Protein AF-A0A0A1UWY0-F1 (afdb_monomer)

Solvent-accessible surface area (backbone atoms only — not comparable to full-atom values): 5982 Å² total; per-residue (Å²): 127,88,78,80,74,54,79,81,54,72,66,51,72,70,51,49,52,50,50,52,52,53,49,45,76,79,47,72,83,54,44,79,78,42,80,42,59,43,72,59,55,68,67,59,48,51,52,24,70,74,34,71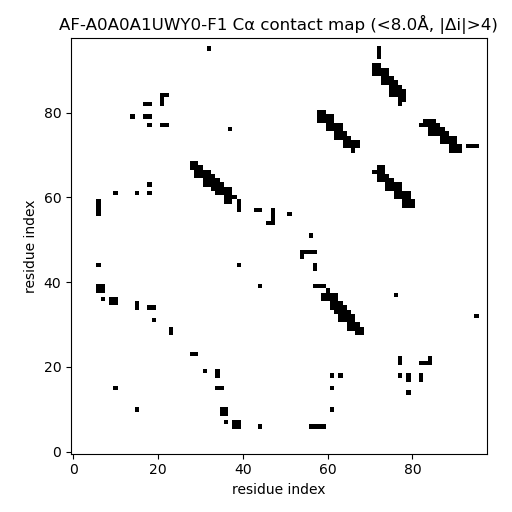,88,79,39,69,77,68,76,62,30,35,35,37,32,32,39,34,80,94,67,44,31,35,42,32,36,29,33,63,85,77,65,39,76,78,44,76,47,78,48,79,96,60,81,80,90,131

pLDDT: mean 91.68, std 10.35, range [37.25, 98.31]

Mean predicted aligned error: 4.31 Å

Secondary structure (DSSP, 8-state):
------TTSPPPHHHHHHHHHHHHHHSTTPEEEEEEEEPPPHHHHHHHHH-TTTSPPPP-EEEEEEE-TTS-EEEEEEETTTTEEEEEEEEPS-----

Organism: NCBI:txid568076

Foldseek 3Di:
DPPPDALPHKDDPVLQVLQVVLCCVPDPQKDWDDWIWPRDDPVLNVQCVVPVPPRDHGFTKIWTWIAHPPGWIKIFIAGSVVSHTPDIDTDPPDHDDD

InterPro domains:
  IPR000269 Copper amine oxidase [PTHR10638] (3-96)
  IPR015800 Copper amine oxidase, N2-terminal [PF02727] (6-89)
  IPR016182 Copper amine oxidase, N-terminal [SSF54416] (4-95)

Radius of gyration: 15.09 Å; Cα contacts (8 Å, |Δi|>4): 157; chains: 1; bounding box: 31×29×45 Å

Sequence (98 aa):
MATTHHPLDPLSAEEIEAAVAIVRETHQNVKFQIVSLHEPRKATMSEWLADRSHATKPPRVADVSVIAPGGNVGDGLVDLEKKQIVQWEWINGQQPIV

Structure (mmCIF, N/CA/C/O backbone):
data_AF-A0A0A1UWY0-F1
#
_entry.id   AF-A0A0A1UWY0-F1
#
loop_
_atom_site.group_PDB
_atom_site.id
_atom_site.type_symbol
_atom_site.label_atom_id
_atom_site.label_alt_id
_atom_site.label_comp_id
_atom_site.label_asym_id
_atom_site.label_entity_id
_atom_site.label_seq_id
_atom_site.pdbx_PDB_ins_code
_atom_site.Cartn_x
_atom_site.Cartn_y
_atom_site.Cartn_z
_atom_site.occupancy
_atom_site.B_iso_or_equiv
_atom_site.auth_seq_id
_atom_site.auth_comp_id
_atom_site.auth_asym_id
_atom_site.auth_atom_id
_atom_site.pdbx_PDB_model_num
ATOM 1 N N . MET A 1 1 ? 3.334 17.047 -18.539 1.00 37.25 1 MET A N 1
ATOM 2 C CA . MET A 1 1 ? 4.102 15.839 -18.904 1.00 37.25 1 MET A CA 1
ATOM 3 C C . MET A 1 1 ? 3.726 14.774 -17.900 1.00 37.25 1 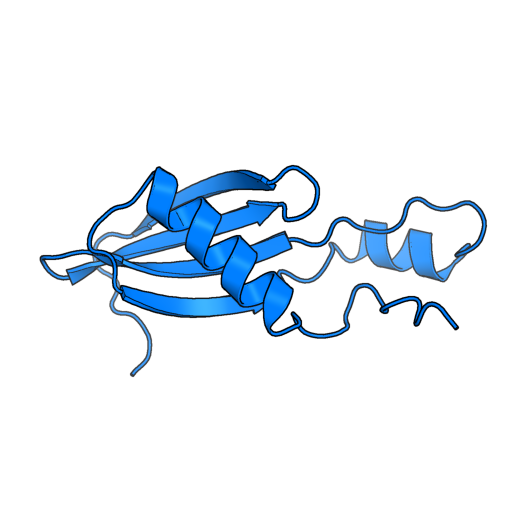MET A C 1
ATOM 5 O O . MET A 1 1 ? 3.823 15.066 -16.718 1.00 37.25 1 MET A O 1
ATOM 9 N N . ALA A 1 2 ? 3.199 13.626 -18.332 1.00 40.62 2 ALA A N 1
ATOM 10 C CA . ALA A 1 2 ? 2.889 12.543 -17.404 1.00 40.62 2 ALA A CA 1
ATOM 11 C C . ALA A 1 2 ? 4.207 12.088 -16.770 1.00 40.62 2 ALA A C 1
ATOM 13 O O . ALA A 1 2 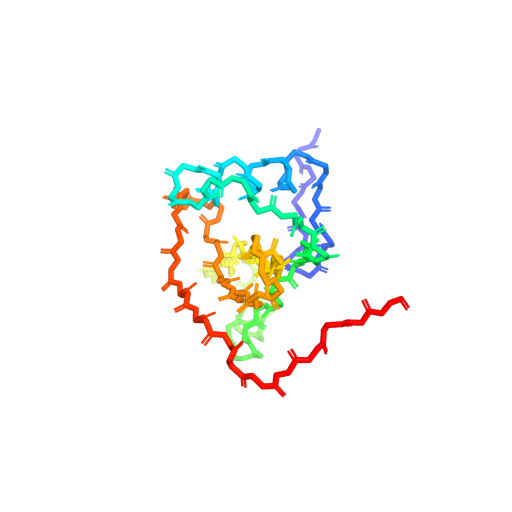? 5.086 11.578 -17.463 1.00 40.62 2 ALA A O 1
ATOM 14 N N . THR A 1 3 ? 4.388 12.358 -15.482 1.00 50.94 3 THR A N 1
ATOM 15 C CA . THR A 1 3 ? 5.503 11.822 -14.711 1.00 50.94 3 THR A CA 1
ATOM 16 C C . THR A 1 3 ? 5.306 10.315 -14.656 1.00 50.94 3 THR A C 1
ATOM 18 O O . THR A 1 3 ? 4.444 9.817 -13.939 1.00 50.94 3 THR A O 1
ATOM 21 N N . THR A 1 4 ? 6.039 9.565 -15.478 1.00 70.38 4 THR A N 1
ATOM 22 C CA . THR A 1 4 ? 6.076 8.104 -15.378 1.00 70.38 4 THR A CA 1
ATOM 23 C C . THR A 1 4 ? 6.696 7.745 -14.036 1.00 70.38 4 THR A C 1
ATOM 25 O O . THR A 1 4 ? 7.916 7.671 -13.922 1.00 70.38 4 THR A O 1
ATOM 28 N N . HIS A 1 5 ? 5.847 7.562 -13.024 1.00 84.12 5 HIS A N 1
ATOM 29 C CA . HIS A 1 5 ? 6.261 7.137 -11.693 1.00 84.12 5 HIS A CA 1
ATOM 30 C C . HIS A 1 5 ? 7.040 5.833 -11.804 1.00 84.12 5 HIS A C 1
ATOM 32 O O . HIS A 1 5 ? 6.578 4.870 -12.439 1.00 84.12 5 HIS A O 1
ATOM 38 N N . HIS A 1 6 ? 8.231 5.825 -11.224 1.00 90.88 6 HIS A N 1
ATOM 39 C CA . HIS A 1 6 ? 9.053 4.641 -11.117 1.00 90.88 6 HIS A CA 1
ATOM 40 C C . HIS A 1 6 ? 8.332 3.615 -10.220 1.00 90.88 6 HIS A C 1
ATOM 42 O O . HIS A 1 6 ? 7.695 4.002 -9.241 1.00 90.88 6 HIS A O 1
ATOM 48 N N . PRO A 1 7 ? 8.402 2.303 -10.507 1.00 93.38 7 PRO A N 1
ATOM 49 C CA . PRO A 1 7 ? 7.740 1.286 -9.682 1.00 93.38 7 PRO A CA 1
ATOM 50 C C . PRO A 1 7 ? 8.189 1.244 -8.214 1.00 93.38 7 PRO A C 1
ATOM 52 O O . PRO A 1 7 ? 7.478 0.675 -7.401 1.00 93.38 7 PRO A O 1
ATOM 55 N N . LEU A 1 8 ? 9.345 1.837 -7.891 1.00 94.94 8 LEU A N 1
ATOM 56 C CA . LEU A 1 8 ? 9.862 1.995 -6.520 1.00 94.94 8 LEU A CA 1
ATOM 57 C C . LEU A 1 8 ? 9.611 3.390 -5.925 1.00 94.94 8 LEU A C 1
ATOM 59 O O . LEU A 1 8 ? 10.062 3.665 -4.817 1.00 94.94 8 LEU A O 1
ATOM 63 N N . ASP A 1 9 ? 8.942 4.288 -6.654 1.00 95.62 9 ASP A N 1
ATOM 64 C CA . ASP A 1 9 ? 8.536 5.568 -6.075 1.00 95.62 9 ASP A CA 1
ATOM 65 C C . ASP A 1 9 ? 7.518 5.308 -4.958 1.00 95.62 9 ASP A C 1
ATOM 67 O O . ASP A 1 9 ? 6.580 4.531 -5.194 1.00 95.62 9 ASP A O 1
ATOM 71 N N . PRO A 1 10 ? 7.644 5.980 -3.796 1.00 96.75 10 PRO A N 1
ATOM 72 C CA . PRO A 1 10 ? 6.681 5.873 -2.707 1.00 96.75 10 PRO A CA 1
ATOM 73 C C . PRO A 1 10 ? 5.240 6.095 -3.170 1.00 96.75 10 PRO A C 1
ATOM 75 O O . PRO A 1 10 ? 4.990 6.693 -4.222 1.00 96.75 10 PRO A O 1
ATOM 78 N N . LEU A 1 11 ? 4.286 5.633 -2.360 1.00 96.50 11 LEU A N 1
ATOM 79 C CA . LEU A 1 11 ? 2.878 5.913 -2.618 1.00 96.50 11 LEU A CA 1
ATOM 80 C C . LEU A 1 11 ? 2.615 7.422 -2.569 1.00 96.50 11 LEU A C 1
ATOM 82 O O . LEU A 1 11 ? 3.121 8.120 -1.685 1.00 96.50 11 LEU A O 1
ATOM 86 N N . SER A 1 12 ? 1.815 7.916 -3.512 1.00 96.25 12 SER A N 1
ATOM 87 C CA . SER A 1 12 ? 1.296 9.282 -3.455 1.00 96.25 12 SER A CA 1
ATOM 88 C C . SER A 1 12 ? 0.200 9.412 -2.391 1.00 96.25 12 SER A C 1
ATOM 90 O O . SER A 1 12 ? -0.315 8.416 -1.877 1.00 96.25 12 SER A O 1
ATOM 92 N N . ALA A 1 13 ? -0.189 10.646 -2.065 1.00 96.75 13 ALA A N 1
ATOM 93 C CA . ALA A 1 13 ? -1.290 10.886 -1.134 1.00 96.75 13 ALA A CA 1
ATOM 94 C C . ALA A 1 13 ? -2.602 10.256 -1.637 1.00 96.75 13 ALA A C 1
ATOM 96 O O . ALA A 1 13 ? -3.298 9.587 -0.878 1.00 96.75 13 ALA A O 1
ATOM 97 N N . GLU A 1 14 ? -2.887 10.386 -2.934 1.00 96.56 14 GLU A N 1
ATOM 98 C CA . GLU A 1 14 ? -4.076 9.819 -3.576 1.00 96.56 14 GLU A CA 1
ATOM 99 C C . GLU A 1 14 ? -4.068 8.284 -3.540 1.00 96.56 14 GLU A C 1
ATOM 101 O O . GLU A 1 14 ? -5.112 7.654 -3.375 1.00 96.56 14 GLU A O 1
ATOM 106 N N . GLU A 1 15 ? -2.892 7.667 -3.665 1.00 97.00 15 GLU A N 1
ATOM 107 C CA . GLU A 1 15 ? -2.735 6.213 -3.583 1.00 97.00 15 GLU A CA 1
ATOM 108 C C . GLU A 1 15 ? -2.936 5.689 -2.161 1.00 97.00 15 GLU A C 1
ATOM 110 O O . GLU A 1 15 ? -3.579 4.655 -1.972 1.00 97.00 15 GLU A O 1
ATOM 115 N N . ILE A 1 16 ? -2.436 6.415 -1.157 1.00 98.12 16 ILE A N 1
ATOM 116 C CA . ILE A 1 16 ? -2.669 6.102 0.258 1.00 98.12 16 ILE A CA 1
ATOM 117 C C . ILE A 1 16 ? -4.164 6.212 0.574 1.00 98.12 16 ILE A C 1
ATOM 119 O O . ILE A 1 16 ? -4.734 5.301 1.175 1.00 98.12 16 ILE A O 1
ATOM 123 N N . GLU A 1 17 ? -4.822 7.290 0.138 1.00 97.94 17 GLU A N 1
ATOM 124 C CA . GLU A 1 17 ? -6.266 7.473 0.313 1.00 97.94 17 GLU A CA 1
ATOM 125 C C . GLU A 1 17 ? -7.069 6.354 -0.362 1.00 97.94 17 GLU A C 1
ATOM 127 O O . GLU A 1 17 ? -7.990 5.804 0.249 1.00 97.94 17 GLU A O 1
ATOM 132 N N . ALA A 1 18 ? -6.690 5.958 -1.581 1.00 97.75 18 ALA A N 1
ATOM 133 C CA . ALA A 1 18 ? -7.321 4.856 -2.298 1.00 97.75 18 ALA A CA 1
ATOM 134 C C . ALA A 1 18 ? -7.147 3.513 -1.571 1.00 97.75 18 ALA A C 1
ATOM 136 O O . ALA A 1 18 ? -8.126 2.784 -1.402 1.00 97.75 18 ALA A O 1
ATOM 137 N N . ALA A 1 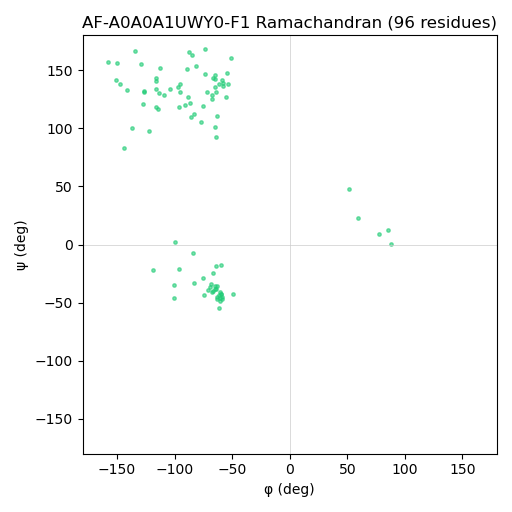19 ? -5.939 3.198 -1.091 1.00 98.06 19 ALA A N 1
ATOM 138 C CA . ALA A 1 19 ? -5.680 1.983 -0.316 1.00 98.06 19 ALA A CA 1
ATOM 139 C C . ALA A 1 19 ? -6.546 1.931 0.952 1.00 98.06 19 ALA A C 1
ATOM 141 O O . ALA A 1 19 ? -7.195 0.922 1.236 1.00 98.06 19 ALA A O 1
ATOM 142 N N . VAL A 1 20 ? -6.601 3.044 1.691 1.00 97.94 20 VAL A N 1
ATOM 143 C CA . VAL A 1 20 ? -7.414 3.179 2.906 1.00 97.94 20 VAL A CA 1
ATOM 144 C C . VAL A 1 20 ? -8.898 2.996 2.597 1.00 97.94 20 VAL A C 1
ATOM 146 O O . VAL A 1 20 ? -9.589 2.304 3.347 1.00 97.94 20 VAL A O 1
ATOM 149 N N . ALA A 1 21 ? -9.398 3.591 1.512 1.00 97.81 21 ALA A N 1
ATOM 150 C CA . ALA A 1 21 ? -10.791 3.451 1.101 1.00 97.81 21 ALA A CA 1
ATOM 151 C C . ALA A 1 21 ? -11.147 1.983 0.816 1.00 97.81 21 ALA A C 1
ATOM 153 O O . ALA A 1 21 ? -12.103 1.477 1.400 1.00 97.81 21 ALA A O 1
ATOM 154 N N . ILE A 1 22 ? -10.324 1.281 0.028 1.00 97.81 22 ILE A N 1
ATOM 155 C CA . ILE A 1 22 ? -10.527 -0.138 -0.315 1.00 97.81 22 ILE A CA 1
ATOM 156 C C . ILE A 1 22 ? -10.562 -1.012 0.947 1.00 97.81 22 ILE A C 1
ATOM 158 O O . ILE A 1 22 ? -11.449 -1.849 1.110 1.00 97.81 22 ILE A O 1
ATOM 162 N N . VAL A 1 23 ? -9.634 -0.804 1.887 1.00 97.50 23 VAL A N 1
ATOM 163 C CA . VAL A 1 23 ? -9.610 -1.581 3.139 1.00 97.50 23 VAL A CA 1
ATOM 164 C C . VAL A 1 23 ? -10.852 -1.311 3.988 1.00 97.50 23 VAL A C 1
ATOM 166 O O . VAL A 1 23 ? -11.415 -2.242 4.563 1.00 97.50 23 VAL A O 1
ATOM 169 N N . ARG A 1 24 ? -11.331 -0.063 4.038 1.00 96.62 24 ARG A N 1
ATOM 170 C CA . ARG A 1 24 ? -12.528 0.314 4.809 1.00 96.62 24 ARG A CA 1
ATOM 171 C C . ARG A 1 24 ? -13.825 -0.289 4.275 1.00 96.62 24 ARG A C 1
ATOM 173 O O . ARG A 1 24 ? -14.757 -0.442 5.062 1.00 96.62 24 ARG A O 1
ATOM 180 N N . GLU A 1 25 ? -13.892 -0.645 2.994 1.00 96.00 25 GLU A N 1
ATOM 181 C CA . GLU A 1 25 ? -15.058 -1.334 2.424 1.00 96.00 25 GLU A CA 1
ATOM 182 C C . GLU A 1 25 ? -15.271 -2.714 3.064 1.00 96.00 25 GLU A C 1
ATOM 184 O O . GLU A 1 25 ? -16.410 -3.117 3.298 1.00 96.00 25 GLU A O 1
ATOM 189 N N . THR A 1 26 ? -14.181 -3.410 3.408 1.00 94.38 26 THR A N 1
ATOM 190 C CA . THR A 1 26 ? -14.231 -4.762 3.994 1.00 94.38 26 THR A CA 1
ATOM 191 C C . THR A 1 26 ? -14.047 -4.751 5.517 1.00 94.38 26 THR A C 1
ATOM 193 O O . THR A 1 26 ? -14.671 -5.537 6.232 1.00 94.38 26 THR A O 1
ATOM 196 N N . HIS A 1 27 ? -13.217 -3.846 6.041 1.00 94.31 27 HIS A N 1
ATOM 197 C CA . HIS A 1 27 ? -12.813 -3.802 7.446 1.00 94.31 27 HIS A CA 1
ATOM 198 C C . HIS A 1 27 ? -13.177 -2.458 8.088 1.00 94.31 27 HIS A C 1
ATOM 200 O O . HIS A 1 27 ? -12.461 -1.459 7.990 1.00 94.31 27 HIS A O 1
ATOM 206 N N . GLN A 1 28 ? -14.312 -2.436 8.787 1.00 92.19 28 GLN A N 1
ATOM 207 C CA . GLN A 1 28 ? -14.804 -1.245 9.479 1.00 92.19 28 GLN A CA 1
ATOM 208 C C . GLN A 1 28 ? -14.126 -1.060 10.845 1.00 92.19 28 GLN A C 1
ATOM 210 O O . GLN A 1 28 ? -13.713 -2.020 11.491 1.00 92.19 28 GLN A O 1
ATOM 215 N N . ASN A 1 29 ? -14.055 0.190 11.315 1.00 93.00 29 ASN A N 1
ATOM 216 C CA . ASN A 1 29 ? -13.540 0.566 12.642 1.00 93.00 29 ASN A CA 1
ATOM 217 C C . ASN A 1 29 ? -12.081 0.168 12.940 1.00 93.00 29 ASN A C 1
ATOM 219 O O . ASN A 1 29 ? -11.691 0.099 14.106 1.00 93.00 29 ASN A O 1
ATOM 223 N N . VAL A 1 30 ? -11.261 -0.039 11.909 1.00 95.00 30 VAL A N 1
ATOM 224 C CA . VAL A 1 30 ? -9.818 -0.272 12.056 1.00 95.00 30 VAL A CA 1
ATOM 225 C C . VAL A 1 30 ? -9.023 1.041 12.042 1.00 95.00 30 VAL A C 1
ATOM 227 O O . VAL A 1 30 ? -9.434 2.037 11.432 1.00 95.00 30 VAL A O 1
ATOM 230 N N . LYS A 1 31 ? -7.875 1.052 12.724 1.00 95.38 31 LYS A N 1
ATOM 231 C CA . LYS A 1 31 ? -6.878 2.133 12.693 1.00 95.38 31 LYS A CA 1
ATOM 232 C C . LYS A 1 31 ? -5.703 1.701 11.826 1.00 95.38 31 LYS A C 1
ATOM 234 O O . LYS A 1 31 ? -5.222 0.591 11.992 1.00 95.38 31 LYS A O 1
ATOM 239 N N . PHE A 1 32 ? -5.237 2.567 10.937 1.00 95.75 32 PHE A N 1
ATOM 240 C CA . PHE A 1 32 ? -4.119 2.269 10.044 1.00 95.75 32 PHE A CA 1
ATOM 241 C C . PHE A 1 32 ? -2.809 2.631 10.735 1.00 95.75 32 PHE A C 1
ATOM 243 O O . PHE A 1 32 ? -2.676 3.753 11.224 1.00 95.75 32 PHE A O 1
ATOM 250 N N . GLN A 1 33 ? -1.874 1.688 10.788 1.00 93.94 33 GLN A N 1
ATOM 251 C CA . GLN A 1 33 ? -0.533 1.929 11.308 1.00 93.94 33 GLN A CA 1
ATOM 252 C C . GLN A 1 33 ? 0.469 2.130 10.174 1.00 93.94 33 GLN A C 1
ATOM 254 O O . GLN A 1 33 ? 1.261 3.069 10.214 1.00 93.94 33 GLN A O 1
ATOM 259 N N . ILE A 1 34 ? 0.417 1.260 9.167 1.00 95.31 34 ILE A N 1
ATOM 260 C CA . ILE A 1 34 ? 1.312 1.297 8.014 1.00 95.31 34 ILE A CA 1
ATOM 261 C C . ILE A 1 34 ? 0.451 1.302 6.759 1.00 95.31 34 ILE A C 1
ATOM 263 O O . ILE A 1 34 ? -0.471 0.500 6.631 1.00 95.31 34 ILE A O 1
ATOM 267 N N . VAL A 1 35 ? 0.756 2.226 5.852 1.00 97.44 35 VAL A N 1
ATOM 268 C CA . VAL A 1 35 ? 0.306 2.208 4.459 1.00 97.44 35 VAL A CA 1
ATOM 269 C C . VAL A 1 35 ? 1.516 2.607 3.630 1.00 97.44 35 VAL A C 1
ATOM 271 O O . VAL A 1 35 ? 1.891 3.780 3.592 1.00 97.44 35 VAL A O 1
ATOM 274 N N . SER A 1 36 ? 2.186 1.629 3.036 1.00 97.38 36 SER A N 1
ATOM 275 C CA . SER A 1 36 ? 3.430 1.836 2.293 1.00 97.38 36 SER A CA 1
ATOM 276 C C . SER A 1 36 ? 3.406 1.086 0.968 1.00 97.38 36 SER A C 1
ATOM 278 O O . SER A 1 36 ? 2.536 0.257 0.711 1.00 97.38 36 SER A O 1
ATOM 280 N N . LEU A 1 37 ? 4.345 1.410 0.082 1.00 97.62 37 LEU A N 1
ATOM 281 C CA . LEU A 1 37 ? 4.499 0.671 -1.163 1.00 97.62 37 LEU A CA 1
ATOM 282 C C . LEU A 1 37 ? 4.976 -0.750 -0.844 1.00 97.62 37 LEU A C 1
ATOM 284 O O . LEU A 1 37 ? 6.039 -0.926 -0.249 1.00 97.62 37 LEU A O 1
ATOM 288 N N . HIS A 1 38 ? 4.244 -1.753 -1.320 1.00 97.50 38 HIS A N 1
ATOM 289 C CA . HIS A 1 38 ? 4.771 -3.103 -1.415 1.00 97.50 38 HIS A CA 1
ATOM 290 C C . HIS A 1 38 ? 5.700 -3.176 -2.629 1.00 97.50 38 HIS A C 1
ATOM 292 O O . HIS A 1 38 ? 5.247 -3.166 -3.777 1.00 97.50 38 HIS A O 1
ATOM 298 N N . GLU A 1 39 ? 7.010 -3.203 -2.380 1.00 96.19 39 GLU A N 1
ATOM 299 C CA . GLU A 1 39 ? 7.994 -3.190 -3.458 1.00 96.19 39 GLU A CA 1
ATOM 300 C C . GLU A 1 39 ? 7.804 -4.382 -4.417 1.00 96.19 39 GLU A C 1
ATOM 302 O O . GLU A 1 39 ? 7.625 -5.527 -3.979 1.00 96.19 39 GLU A O 1
ATOM 307 N N . PRO A 1 40 ? 7.878 -4.155 -5.742 1.00 95.31 40 PRO A N 1
ATOM 308 C CA . PRO A 1 40 ? 7.811 -5.226 -6.720 1.00 95.31 40 PRO A CA 1
ATOM 309 C C . PRO A 1 40 ? 8.852 -6.320 -6.481 1.00 95.31 40 PRO A C 1
ATOM 311 O O . PRO A 1 40 ? 9.995 -6.070 -6.095 1.00 95.31 40 PRO A O 1
ATOM 314 N N . ARG A 1 41 ? 8.494 -7.562 -6.823 1.00 94.88 41 ARG A N 1
ATOM 315 C CA . ARG A 1 41 ? 9.432 -8.689 -6.766 1.00 94.88 41 ARG A CA 1
ATOM 316 C C . ARG A 1 41 ? 10.656 -8.412 -7.637 1.00 94.88 41 ARG A C 1
ATOM 318 O O . ARG A 1 41 ? 10.538 -7.964 -8.777 1.00 94.88 41 ARG A O 1
ATOM 325 N N . LYS A 1 42 ? 11.836 -8.781 -7.125 1.00 94.69 42 LYS A N 1
ATOM 326 C CA . LYS A 1 42 ? 13.130 -8.557 -7.788 1.00 94.69 42 LYS A CA 1
ATOM 327 C C . LYS A 1 42 ? 13.152 -9.019 -9.248 1.00 94.69 42 LYS A C 1
ATOM 329 O O . LYS A 1 42 ? 13.688 -8.298 -10.082 1.00 94.69 42 LYS A O 1
ATOM 334 N N . ALA A 1 43 ? 12.587 -10.190 -9.552 1.00 93.69 43 ALA A N 1
ATOM 335 C CA . ALA A 1 43 ? 12.554 -10.728 -10.914 1.00 93.69 43 ALA A CA 1
ATOM 336 C C . ALA A 1 43 ? 11.779 -9.802 -11.865 1.00 93.69 43 ALA A C 1
ATOM 338 O O . ALA A 1 43 ? 12.355 -9.292 -12.821 1.00 93.69 43 ALA A O 1
ATOM 339 N N . THR A 1 44 ? 10.533 -9.473 -11.515 1.00 92.06 44 THR A N 1
ATOM 340 C CA . THR A 1 44 ? 9.665 -8.575 -12.290 1.00 92.06 44 THR A CA 1
ATOM 341 C C . THR A 1 44 ? 10.267 -7.179 -12.437 1.00 92.06 44 THR A C 1
ATOM 343 O O . THR A 1 44 ? 10.226 -6.589 -13.514 1.00 92.06 44 THR A O 1
ATOM 346 N N . MET A 1 45 ? 10.880 -6.648 -11.374 1.00 93.75 45 MET A N 1
ATOM 347 C CA . MET A 1 45 ? 11.542 -5.346 -11.440 1.00 93.75 45 MET A CA 1
ATOM 348 C C . MET A 1 45 ? 12.771 -5.369 -12.357 1.00 93.75 45 MET A C 1
ATOM 350 O O . MET A 1 45 ? 12.999 -4.425 -13.109 1.00 93.75 45 MET A O 1
ATOM 354 N N . SER A 1 46 ? 13.557 -6.447 -12.314 1.00 93.62 46 SER A N 1
ATOM 355 C CA . SER A 1 46 ? 14.754 -6.597 -13.151 1.00 93.62 46 SER A CA 1
ATOM 356 C C . SER A 1 46 ? 14.390 -6.732 -14.629 1.00 93.62 46 SER A C 1
ATOM 358 O O . SER A 1 46 ? 15.028 -6.102 -15.468 1.00 93.62 46 SER A O 1
ATOM 360 N N . GLU A 1 47 ? 13.337 -7.491 -14.940 1.00 93.50 47 GLU A N 1
ATOM 361 C CA . GLU A 1 47 ? 12.779 -7.605 -16.293 1.00 93.50 47 GLU A CA 1
ATOM 362 C C . GLU A 1 47 ? 12.302 -6.245 -16.814 1.00 93.50 47 GLU A C 1
ATOM 364 O O . GLU A 1 47 ? 12.665 -5.843 -17.919 1.00 93.50 47 GLU A O 1
ATOM 369 N N . TRP A 1 48 ? 11.567 -5.487 -15.992 1.00 93.69 48 TRP A N 1
ATOM 370 C CA . TRP A 1 48 ? 11.105 -4.151 -16.367 1.00 93.69 48 TRP A CA 1
ATOM 371 C C . TRP A 1 48 ? 12.251 -3.154 -16.580 1.00 93.69 48 TRP A C 1
ATOM 373 O O . TRP A 1 48 ? 12.202 -2.333 -17.494 1.00 93.69 48 TRP A O 1
ATOM 383 N N . LEU A 1 49 ? 13.306 -3.217 -15.764 1.00 92.94 49 LEU A N 1
ATOM 384 C CA . LEU A 1 49 ? 14.484 -2.363 -15.932 1.00 92.94 49 LEU A CA 1
ATOM 385 C C . LEU A 1 49 ? 15.284 -2.694 -17.193 1.00 92.94 49 LEU A C 1
ATOM 387 O O . LEU A 1 49 ? 15.856 -1.776 -17.780 1.00 92.94 49 LEU A O 1
ATOM 391 N N . ALA A 1 50 ? 15.328 -3.969 -17.588 1.00 93.81 50 ALA A N 1
ATOM 392 C CA . ALA A 1 50 ? 16.049 -4.419 -18.773 1.00 93.81 50 ALA A CA 1
ATOM 393 C C . ALA A 1 50 ? 15.390 -3.943 -20.079 1.00 93.81 50 ALA A C 1
ATOM 395 O O . ALA A 1 50 ? 16.103 -3.586 -21.014 1.00 93.81 50 ALA A O 1
ATOM 396 N N . ASP A 1 51 ? 14.054 -3.888 -20.134 1.00 92.00 51 ASP A N 1
ATOM 397 C CA . ASP A 1 51 ? 13.315 -3.378 -21.295 1.00 92.00 51 ASP A CA 1
ATOM 398 C C . ASP A 1 51 ? 12.050 -2.613 -20.880 1.00 92.00 51 ASP A C 1
ATOM 400 O O . ASP A 1 51 ? 10.933 -3.126 -20.917 1.00 92.00 51 ASP A O 1
ATOM 404 N N . ARG A 1 52 ? 12.210 -1.331 -20.536 1.00 88.44 52 ARG A N 1
ATOM 405 C CA . ARG A 1 52 ? 11.089 -0.466 -20.123 1.00 88.44 52 ARG A CA 1
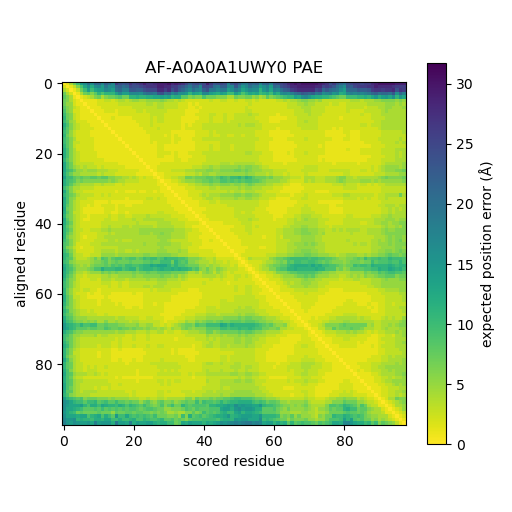ATOM 406 C C . ARG A 1 52 ? 10.051 -0.217 -21.224 1.00 88.44 52 ARG A C 1
ATOM 408 O O . ARG A 1 52 ? 8.963 0.257 -20.907 1.00 88.44 52 ARG A O 1
ATOM 415 N N . SER A 1 53 ? 10.396 -0.456 -22.493 1.00 85.25 53 SER A N 1
ATOM 416 C CA . SER A 1 53 ? 9.509 -0.224 -23.642 1.00 85.25 53 SER A CA 1
ATOM 417 C C . SER A 1 53 ? 8.540 -1.372 -23.899 1.00 85.25 53 SER A C 1
ATOM 419 O O . SER A 1 53 ? 7.419 -1.114 -24.333 1.00 85.25 53 SER A O 1
ATOM 421 N N . HIS A 1 54 ? 8.952 -2.614 -23.630 1.00 85.31 54 HIS A N 1
ATOM 422 C CA . HIS A 1 54 ? 8.150 -3.802 -23.944 1.00 85.31 54 HIS A CA 1
ATOM 423 C C . HIS A 1 54 ? 7.770 -4.630 -22.715 1.00 85.31 54 HIS A C 1
ATOM 425 O O . HIS A 1 54 ? 6.796 -5.381 -22.767 1.00 85.31 54 HIS A O 1
ATOM 431 N N . ALA A 1 55 ? 8.507 -4.514 -21.609 1.00 86.94 55 ALA A N 1
ATOM 432 C CA . ALA A 1 55 ? 8.188 -5.245 -20.393 1.00 86.94 55 ALA A CA 1
ATOM 433 C C . ALA A 1 55 ? 6.955 -4.661 -19.694 1.00 86.94 55 ALA A C 1
ATOM 435 O O . ALA A 1 55 ? 6.712 -3.451 -19.680 1.00 86.94 55 ALA A O 1
ATOM 436 N N . THR A 1 56 ? 6.189 -5.541 -19.051 1.00 89.25 56 THR A N 1
ATOM 437 C CA . THR A 1 56 ? 5.021 -5.137 -18.263 1.00 89.25 56 THR A CA 1
ATOM 438 C C . THR A 1 56 ? 5.480 -4.349 -17.040 1.00 89.25 56 THR A C 1
ATOM 440 O O . THR A 1 56 ? 6.349 -4.799 -16.291 1.00 89.25 56 THR A O 1
ATOM 443 N N . LYS A 1 57 ? 4.900 -3.164 -16.828 1.00 90.81 57 LYS A N 1
ATOM 444 C CA . LYS A 1 57 ? 5.167 -2.372 -15.627 1.00 90.81 57 LYS A CA 1
ATOM 445 C C . LYS A 1 57 ? 4.669 -3.143 -14.395 1.00 90.81 57 LYS A C 1
ATOM 447 O O . LYS A 1 57 ? 3.532 -3.612 -14.425 1.00 90.81 57 LYS A O 1
ATOM 452 N N . PRO A 1 58 ? 5.476 -3.283 -13.326 1.00 93.81 58 PRO A N 1
ATOM 453 C CA . PRO A 1 58 ? 5.013 -3.946 -12.117 1.00 93.81 58 PRO A CA 1
ATOM 454 C C . PRO A 1 58 ? 3.780 -3.244 -11.526 1.00 93.81 58 PRO A C 1
ATOM 456 O O . PRO A 1 58 ? 3.747 -2.008 -11.533 1.00 93.81 58 PRO A O 1
ATOM 459 N N . PRO A 1 59 ? 2.801 -4.005 -11.003 1.00 93.88 59 PRO A N 1
ATOM 460 C CA . PRO A 1 59 ? 1.596 -3.432 -10.416 1.00 93.88 59 PRO A CA 1
ATOM 461 C C . PRO A 1 59 ? 1.939 -2.621 -9.167 1.00 93.88 59 PRO A C 1
ATOM 463 O O . PRO A 1 59 ? 2.842 -2.985 -8.406 1.00 93.88 59 PRO A O 1
ATOM 466 N N . ARG A 1 60 ? 1.192 -1.540 -8.930 1.00 95.50 60 ARG A N 1
ATOM 467 C CA . ARG A 1 60 ? 1.306 -0.761 -7.691 1.00 95.50 60 ARG A CA 1
ATOM 468 C C . ARG A 1 60 ? 0.431 -1.381 -6.607 1.00 95.50 60 ARG A C 1
ATOM 470 O O . ARG A 1 60 ? -0.797 -1.344 -6.678 1.00 95.50 60 ARG A O 1
ATOM 477 N N . VAL A 1 61 ? 1.094 -1.966 -5.616 1.00 97.75 61 VAL A N 1
ATOM 478 C CA . VAL A 1 61 ? 0.462 -2.640 -4.481 1.00 97.75 61 VAL A CA 1
ATOM 479 C C . VAL A 1 61 ? 0.820 -1.885 -3.205 1.00 97.75 61 VAL A C 1
ATOM 481 O O . VAL A 1 61 ? 1.981 -1.535 -3.004 1.00 97.75 61 VAL A O 1
ATOM 484 N N . ALA A 1 62 ? -0.167 -1.625 -2.354 1.00 98.31 62 ALA A N 1
ATOM 485 C CA . ALA A 1 62 ? 0.042 -1.068 -1.025 1.00 98.31 62 ALA A CA 1
ATOM 486 C C . ALA A 1 62 ? 0.103 -2.195 0.013 1.00 98.31 62 ALA A C 1
ATOM 488 O O . ALA A 1 62 ? -0.766 -3.067 0.027 1.00 98.31 62 ALA A O 1
ATOM 489 N N . ASP A 1 63 ? 1.120 -2.158 0.866 1.00 97.88 63 ASP A N 1
ATOM 490 C CA . ASP A 1 63 ? 1.206 -2.940 2.094 1.00 97.88 63 ASP A CA 1
ATOM 491 C C . ASP A 1 63 ? 0.510 -2.160 3.210 1.00 97.88 63 ASP A C 1
ATOM 493 O O . ASP A 1 63 ? 0.825 -0.989 3.463 1.00 97.88 63 ASP A O 1
ATOM 497 N N . VAL A 1 64 ? -0.501 -2.777 3.813 1.00 97.75 64 VAL A N 1
ATOM 498 C CA . VAL A 1 64 ? -1.387 -2.134 4.773 1.00 97.75 64 VAL A CA 1
ATOM 499 C C . VAL A 1 64 ? -1.445 -2.950 6.052 1.00 97.75 64 VAL A C 1
ATOM 501 O O . VAL A 1 64 ? -1.921 -4.080 6.045 1.00 97.75 64 VAL A O 1
ATOM 504 N N . SER A 1 65 ? -1.057 -2.323 7.161 1.00 96.31 65 SER A N 1
ATOM 505 C CA . SER A 1 65 ? -1.208 -2.879 8.505 1.00 96.31 65 SER A CA 1
ATOM 506 C C . SER A 1 65 ? -2.203 -2.058 9.315 1.00 96.31 65 SER A C 1
ATOM 508 O O . SER A 1 65 ? -2.131 -0.819 9.376 1.00 96.31 65 SER A O 1
ATOM 510 N N . VAL A 1 66 ? -3.154 -2.746 9.942 1.00 95.75 66 VAL A N 1
ATOM 511 C CA . VAL A 1 66 ? -4.237 -2.148 10.719 1.00 95.75 66 VAL A CA 1
ATOM 512 C C . VAL A 1 66 ? -4.372 -2.765 12.104 1.00 95.75 66 VAL A C 1
ATOM 514 O O . VAL A 1 66 ? -4.056 -3.925 12.342 1.00 95.75 66 VAL A O 1
ATOM 517 N N . ILE A 1 67 ? -4.939 -1.983 13.018 1.00 93.81 67 ILE A N 1
ATOM 518 C CA . ILE A 1 67 ? -5.325 -2.406 14.359 1.00 93.81 67 ILE A CA 1
ATOM 519 C C . ILE A 1 67 ? -6.844 -2.319 14.463 1.00 93.81 67 ILE A C 1
ATOM 521 O O . ILE A 1 67 ? -7.431 -1.234 14.375 1.00 93.81 67 ILE A O 1
ATOM 525 N N . ALA A 1 68 ? -7.487 -3.461 14.659 1.00 92.31 68 ALA A N 1
ATOM 526 C CA . ALA A 1 68 ? -8.914 -3.561 14.914 1.00 92.31 68 ALA A CA 1
ATOM 527 C C . ALA A 1 68 ? -9.238 -3.363 16.411 1.00 92.31 68 ALA A C 1
ATOM 529 O O . ALA A 1 68 ? -8.358 -3.481 17.276 1.00 92.31 68 ALA A O 1
ATOM 530 N N . PRO A 1 69 ? -10.507 -3.074 16.760 1.00 89.69 69 PRO A N 1
ATOM 531 C CA . PRO A 1 69 ? -10.938 -3.016 18.152 1.00 89.69 69 PRO A CA 1
ATOM 532 C C . PRO A 1 69 ? -10.587 -4.311 18.896 1.00 89.69 69 PRO A C 1
ATOM 534 O O . PRO A 1 69 ? -10.732 -5.405 18.358 1.00 89.69 69 PRO A O 1
ATOM 537 N N . GLY A 1 70 ? -10.108 -4.184 20.135 1.00 86.50 70 GLY A N 1
ATOM 538 C CA . GLY A 1 70 ? -9.606 -5.322 20.915 1.00 86.50 70 GLY A CA 1
ATOM 539 C C . GLY A 1 70 ? -8.123 -5.641 20.699 1.00 86.50 70 GLY A C 1
ATOM 540 O O . GLY A 1 70 ? -7.615 -6.543 21.354 1.00 86.50 70 GLY A O 1
ATOM 541 N N . GLY A 1 71 ? -7.418 -4.882 19.849 1.00 85.25 71 GLY A N 1
ATOM 542 C CA . GLY A 1 71 ? -5.966 -5.003 19.671 1.00 85.25 71 GLY A CA 1
ATOM 543 C C . GLY A 1 71 ? -5.537 -6.068 18.661 1.00 85.25 71 GLY A C 1
ATOM 544 O O . GLY A 1 71 ? -4.358 -6.401 18.610 1.00 85.25 71 GLY A O 1
ATOM 545 N N . ASN A 1 72 ? -6.471 -6.590 17.861 1.00 89.62 72 ASN A N 1
ATOM 546 C CA . ASN A 1 72 ? -6.149 -7.524 16.784 1.00 89.62 72 ASN A CA 1
ATOM 547 C C . ASN A 1 72 ? -5.444 -6.781 15.648 1.00 89.62 72 ASN A C 1
ATOM 549 O O . ASN A 1 72 ? -5.939 -5.748 15.189 1.00 89.62 72 ASN A O 1
ATOM 553 N N . VAL A 1 73 ? -4.322 -7.321 15.187 1.00 93.44 73 VAL A N 1
ATOM 554 C CA . VAL A 1 73 ? -3.547 -6.760 14.077 1.00 93.44 73 VAL A CA 1
ATOM 555 C C . VAL A 1 73 ? -3.934 -7.482 12.794 1.00 93.44 73 VAL A C 1
ATOM 557 O O . VAL A 1 73 ? -4.086 -8.704 12.795 1.00 93.44 73 VAL A O 1
ATOM 560 N N . GLY A 1 74 ? -4.133 -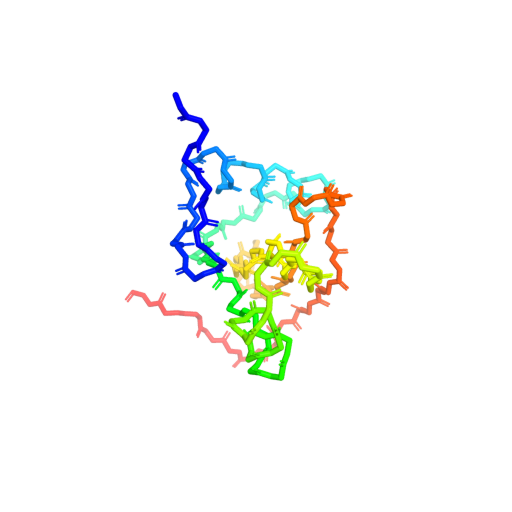6.736 11.715 1.00 94.88 74 GLY A N 1
ATOM 561 C CA . GLY A 1 74 ? -4.382 -7.283 10.387 1.00 94.88 74 GLY A CA 1
ATOM 562 C C . GLY A 1 74 ? -3.411 -6.689 9.383 1.00 94.88 74 GLY A C 1
ATOM 563 O O . GLY A 1 74 ? -3.274 -5.470 9.340 1.00 94.88 74 GLY A O 1
ATOM 564 N N . ASP A 1 75 ? -2.798 -7.542 8.573 1.00 95.56 75 ASP A N 1
ATOM 565 C CA . ASP A 1 75 ? -1.899 -7.144 7.494 1.00 95.56 75 ASP A CA 1
ATOM 566 C C . ASP A 1 75 ? -2.501 -7.560 6.153 1.00 95.56 75 ASP A C 1
ATOM 568 O O . ASP A 1 75 ? -3.136 -8.613 6.026 1.00 95.56 75 ASP A O 1
ATOM 572 N N . GLY A 1 76 ? -2.314 -6.736 5.130 1.00 96.62 76 GLY A N 1
ATOM 573 C CA . GLY A 1 76 ?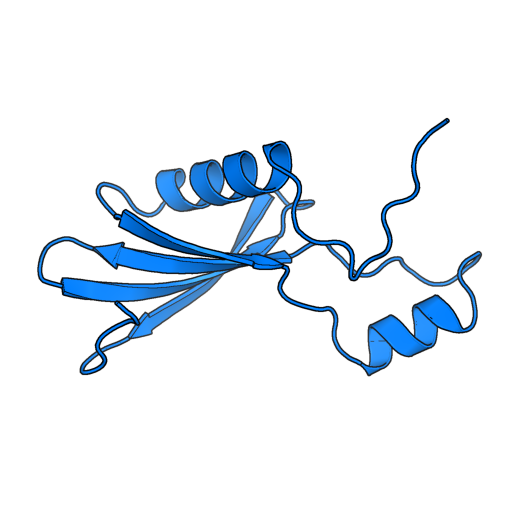 -2.883 -6.997 3.823 1.00 96.62 76 GLY A CA 1
ATOM 574 C C . GLY A 1 76 ? -2.173 -6.287 2.688 1.00 96.62 76 GLY A C 1
ATOM 575 O O . GLY A 1 76 ? -1.534 -5.255 2.858 1.00 96.62 76 GLY A O 1
ATOM 576 N N . LEU A 1 77 ? -2.338 -6.854 1.497 1.00 98.12 77 LEU A N 1
ATOM 577 C CA . LEU A 1 77 ? -1.854 -6.285 0.249 1.00 98.12 77 LEU A CA 1
ATOM 578 C C . LEU A 1 77 ? -3.042 -5.794 -0.573 1.00 98.12 77 LEU A C 1
ATOM 580 O O . LEU A 1 77 ? -3.990 -6.544 -0.827 1.00 98.12 77 LEU A O 1
ATOM 584 N N . VAL A 1 78 ? -2.975 -4.544 -1.019 1.00 98.12 78 VAL A N 1
ATOM 585 C CA . VAL A 1 78 ? -4.025 -3.880 -1.797 1.00 98.12 78 VAL A CA 1
ATOM 586 C C . VAL A 1 78 ? -3.496 -3.544 -3.183 1.00 98.12 78 VAL A C 1
ATOM 588 O O . VAL A 1 78 ? -2.563 -2.761 -3.320 1.00 98.12 78 VAL A O 1
ATOM 591 N N . ASP A 1 79 ? -4.098 -4.113 -4.223 1.00 97.31 79 ASP A N 1
ATOM 592 C CA . ASP A 1 79 ? -3.781 -3.785 -5.614 1.00 97.31 79 ASP A CA 1
ATOM 593 C C . ASP A 1 79 ? -4.561 -2.526 -6.021 1.00 97.31 79 ASP A C 1
ATOM 595 O O . ASP A 1 79 ? -5.796 -2.539 -6.086 1.00 97.31 79 ASP A O 1
ATOM 599 N N . LEU A 1 80 ? -3.841 -1.425 -6.261 1.00 96.19 80 LEU A N 1
ATOM 600 C CA . LEU A 1 80 ? -4.429 -0.109 -6.532 1.00 96.19 80 LEU A CA 1
ATOM 601 C C . LEU A 1 80 ? -5.016 -0.004 -7.944 1.00 96.19 80 LEU A C 1
ATOM 603 O O . LEU A 1 80 ? -5.984 0.726 -8.158 1.00 96.19 80 LEU A O 1
ATOM 607 N N . GLU A 1 81 ? -4.468 -0.754 -8.902 1.00 93.75 81 GLU A N 1
ATOM 608 C CA . GLU A 1 81 ? -4.973 -0.785 -10.277 1.00 93.75 81 GLU A CA 1
ATOM 609 C C . GLU A 1 81 ? -6.272 -1.587 -10.352 1.00 93.75 81 GLU A C 1
ATOM 611 O O . GLU A 1 81 ? -7.247 -1.155 -10.973 1.00 93.75 81 GLU A O 1
ATOM 616 N N . LYS A 1 82 ? -6.316 -2.735 -9.667 1.00 95.69 82 LYS A N 1
ATOM 617 C CA . LYS A 1 82 ? -7.509 -3.590 -9.597 1.00 95.69 82 LYS A CA 1
ATOM 618 C C . LYS A 1 82 ? -8.514 -3.172 -8.526 1.00 95.69 82 LYS A C 1
ATOM 620 O O . LYS A 1 82 ? -9.593 -3.762 -8.475 1.00 95.69 82 LYS A O 1
ATOM 625 N N . LYS A 1 83 ? -8.160 -2.198 -7.684 1.00 96.38 83 LYS A N 1
ATOM 626 C CA . LYS A 1 83 ? -8.965 -1.655 -6.580 1.00 96.38 83 LYS A CA 1
ATOM 627 C C . LYS A 1 83 ? -9.507 -2.734 -5.640 1.00 96.38 83 LYS A C 1
ATOM 629 O O . LYS A 1 83 ? -10.697 -2.762 -5.344 1.00 96.38 83 LYS A O 1
ATOM 634 N N . GLN A 1 84 ? -8.648 -3.655 -5.209 1.00 97.31 84 GLN A N 1
ATOM 635 C CA . GLN A 1 84 ? -9.067 -4.767 -4.353 1.00 97.31 84 GLN A CA 1
ATOM 636 C C . GLN A 1 84 ? -7.964 -5.240 -3.408 1.00 97.31 84 GLN A C 1
ATOM 638 O O . GLN A 1 84 ? -6.774 -5.100 -3.692 1.00 97.31 84 GLN A O 1
ATOM 643 N N . ILE A 1 85 ? -8.378 -5.859 -2.304 1.00 97.88 85 ILE A N 1
ATOM 644 C CA . ILE A 1 85 ? -7.485 -6.580 -1.396 1.00 97.88 85 ILE A CA 1
ATOM 645 C C . ILE A 1 85 ? -7.114 -7.911 -2.059 1.00 97.88 85 ILE A C 1
ATOM 647 O O . ILE A 1 85 ? -7.989 -8.726 -2.344 1.00 97.88 85 ILE A O 1
ATOM 651 N N . VAL A 1 86 ? -5.825 -8.132 -2.317 1.00 97.12 86 VAL A N 1
ATOM 652 C CA . VAL A 1 86 ? -5.322 -9.370 -2.945 1.00 97.12 86 VAL A CA 1
ATOM 653 C C . VAL A 1 86 ? -4.820 -10.388 -1.9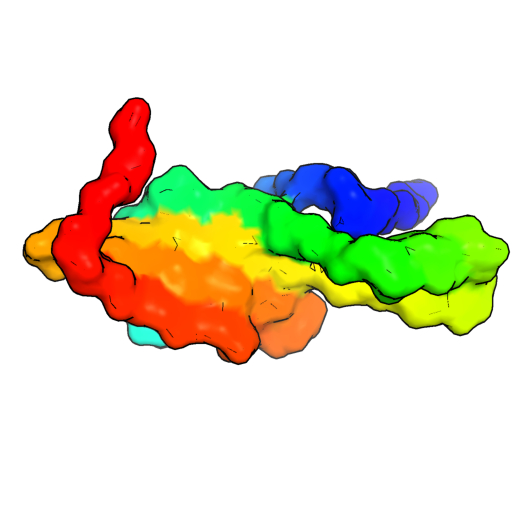26 1.00 97.12 86 VAL A C 1
ATOM 655 O O . VAL A 1 86 ? -4.753 -11.578 -2.226 1.00 97.12 86 VAL A O 1
ATOM 658 N N . GLN A 1 87 ? -4.489 -9.935 -0.718 1.00 97.00 87 GLN A N 1
ATOM 659 C CA . GLN A 1 87 ? -4.095 -10.781 0.402 1.00 97.00 87 GLN A CA 1
ATOM 660 C C . GLN A 1 87 ? -4.491 -10.099 1.712 1.00 97.00 87 GLN A C 1
ATOM 662 O O . GLN A 1 87 ? -4.361 -8.883 1.826 1.00 97.00 87 GLN A O 1
ATOM 667 N N . TRP A 1 88 ? -4.958 -10.877 2.688 1.00 97.44 88 TRP A N 1
ATOM 668 C CA . TRP A 1 88 ? -5.263 -10.396 4.034 1.00 97.44 88 TRP A CA 1
ATOM 669 C C . TRP A 1 88 ? -5.000 -11.490 5.066 1.00 97.44 88 TRP A C 1
ATOM 671 O O . TRP A 1 88 ? -5.374 -12.644 4.848 1.00 97.44 88 TRP A O 1
ATOM 681 N N . GLU A 1 89 ? -4.406 -11.129 6.198 1.00 95.62 89 GLU A N 1
ATOM 682 C CA . GLU A 1 89 ? -4.117 -12.027 7.311 1.00 95.62 89 GLU A CA 1
ATOM 683 C C . GLU A 1 89 ? -4.360 -11.324 8.653 1.00 95.62 89 GLU A C 1
ATOM 685 O O . GLU A 1 89 ? -3.914 -10.202 8.874 1.00 95.62 89 GLU A O 1
ATOM 690 N N . TRP A 1 90 ? -5.065 -11.994 9.571 1.00 94.25 90 TRP A N 1
ATOM 691 C CA . TRP A 1 90 ? -5.178 -11.551 10.963 1.00 94.25 90 TRP A CA 1
ATOM 692 C C . TRP A 1 90 ? -4.065 -12.183 11.793 1.00 94.25 90 TRP A C 1
ATOM 694 O O . TRP A 1 90 ? -3.992 -13.408 11.914 1.00 94.25 90 TRP A O 1
ATOM 704 N N . ILE A 1 91 ? -3.228 -11.348 12.397 1.00 90.56 91 ILE A N 1
ATOM 705 C CA . ILE A 1 91 ? -2.050 -11.772 13.144 1.00 90.56 91 ILE A CA 1
ATOM 706 C C . ILE A 1 91 ? -2.392 -11.852 14.629 1.00 90.56 91 ILE A C 1
ATOM 708 O O . ILE A 1 91 ? -2.726 -10.859 15.279 1.00 90.56 91 ILE A O 1
ATOM 712 N N . ASN A 1 92 ? -2.267 -13.057 15.182 1.00 85.00 92 ASN A N 1
ATOM 713 C CA . ASN A 1 92 ? -2.485 -13.317 16.600 1.00 85.00 92 ASN A CA 1
ATOM 714 C C . ASN A 1 92 ? -1.165 -13.282 17.377 1.00 85.00 92 ASN A C 1
ATOM 716 O O . ASN A 1 92 ? -0.162 -13.848 16.948 1.00 85.00 92 ASN A O 1
ATOM 720 N N . GLY A 1 93 ? -1.185 -12.672 18.564 1.00 81.44 93 GLY A N 1
ATOM 721 C CA . GLY A 1 93 ? -0.062 -12.716 19.507 1.00 81.44 93 GLY A CA 1
ATOM 722 C C . GLY A 1 93 ? 1.117 -11.797 19.174 1.00 81.44 93 GLY A C 1
ATOM 723 O O . GLY A 1 93 ? 2.144 -11.889 19.841 1.00 81.44 93 GLY A O 1
ATOM 724 N N . GLN A 1 94 ? 0.977 -10.905 18.191 1.00 82.00 94 GLN A N 1
ATOM 725 C CA . GLN A 1 94 ? 1.968 -9.872 17.887 1.00 82.00 94 GLN A CA 1
ATOM 726 C C . GLN A 1 94 ? 1.422 -8.480 18.204 1.00 82.00 94 GLN A C 1
ATOM 728 O O . GLN A 1 94 ? 0.212 -8.256 18.191 1.00 82.00 94 GLN A O 1
ATOM 733 N N . GLN A 1 95 ? 2.328 -7.559 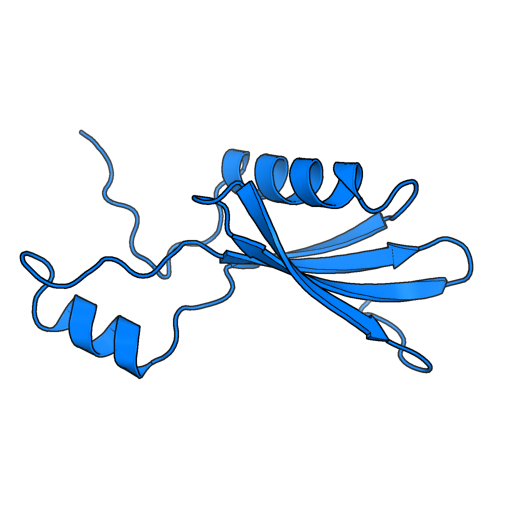18.530 1.00 80.62 95 GLN A N 1
ATOM 734 C CA . GLN A 1 95 ? 2.020 -6.149 18.735 1.00 80.62 95 GLN A CA 1
ATOM 735 C C . GLN A 1 95 ? 2.741 -5.327 17.670 1.00 80.62 95 GLN A C 1
ATOM 737 O O . GLN A 1 95 ? 3.887 -5.638 17.336 1.00 80.62 95 GLN A O 1
ATOM 742 N N . PRO A 1 96 ? 2.086 -4.295 17.138 1.00 78.19 96 PRO A N 1
ATOM 743 C CA . PRO A 1 96 ? 2.616 -3.537 16.023 1.00 78.19 96 PRO A CA 1
ATOM 744 C C . PRO A 1 96 ? 3.526 -2.396 16.549 1.00 78.19 96 PRO A C 1
ATOM 746 O O . PRO A 1 96 ? 3.533 -2.107 17.748 1.00 78.19 96 PRO A O 1
ATOM 749 N N . ILE A 1 97 ? 4.337 -1.766 15.692 1.00 81.00 97 ILE A N 1
ATOM 750 C CA . ILE A 1 97 ? 5.362 -0.782 16.120 1.00 81.00 97 ILE A CA 1
ATOM 751 C C . ILE A 1 97 ? 4.727 0.498 16.705 1.00 81.00 97 ILE A C 1
ATOM 753 O O . ILE A 1 97 ? 3.681 0.927 16.230 1.00 81.00 97 ILE A O 1
ATOM 757 N N . VAL A 1 98 ? 5.324 1.113 17.735 1.00 70.56 98 VAL A N 1
ATOM 758 C CA . VAL A 1 98 ? 4.826 2.368 18.351 1.00 70.56 98 VAL A CA 1
ATOM 759 C C . VAL A 1 98 ? 5.701 3.547 17.965 1.00 70.56 98 VAL A C 1
ATOM 761 O O . VAL A 1 98 ? 6.939 3.398 18.064 1.00 70.56 98 VAL A O 1
#

Nearest PDB structures (foldseek):
  2gu3-assembly1_A  TM=6.439E-01  e=3.183E-01  Bacillus subtilis subsp. subtilis str. 168
  3nqz-assembly1_A  TM=4.498E-01  e=7.337E-01  Pseudoalteromonas sp. SM9913
  2gop-assembly1_B  TM=7.541E-01  e=5.920E+00  Pyrococcus furiosus
  7vop-assembly1_N  TM=6.519E-01  e=4.950E+00  Xenopus laevis
  3nqy-assembly1_A  TM=4.608E-01  e=3.460E+00  Pseudoalteromonas sp. SM9913